Protein AF-A0A7W2SDE7-F1 (afdb_monomer)

Sequence (94 aa):
MTLLSDLSGISSLAQRSQQSKNLSVTHDFIKQNPIDCLINVIDATQLKRQLYLTTPLLELGLPMIVVLNKSDRKEAANIDLQKLSAQLGCPVVT

Nearest PDB structures (foldseek):
  2wjh-assembly2_B  TM=8.449E-01  e=5.997E-05  Methanocaldococcus jannaschii
  8y1j-assembly1_A-2  TM=4.039E-01  e=9.221E-01  Pseudomonas aeruginosa PAO1
  8y1j-assembly1_B-2  TM=4.037E-01  e=1.478E+00  Pseudomonas aeruginosa PAO1
  3e2p-assembly1_A  TM=4.903E-01  e=3.799E+00  Methanocaldococcus jannaschii
  5zy6-assembly2_B  TM=4.046E-01  e=5.321E+00  Schizosaccharomyces pombe 972h-

Solvent-accessible surface area (backbone atoms only — not comparable to full-atom values): 5930 Å² total; per-residue (Å²): 135,89,83,87,77,86,78,90,53,78,74,51,72,76,62,81,83,82,63,93,68,59,61,54,52,55,56,49,48,58,72,74,39,94,71,83,63,46,79,47,80,37,51,29,60,47,43,76,67,47,51,64,66,42,52,70,57,57,72,68,71,55,53,51,38,38,35,37,40,61,63,88,42,91,68,22,60,94,74,58,51,67,61,50,18,66,73,68,74,34,57,52,48,113

pLDDT: mean 73.25, std 19.5, range [32.16, 94.0]

Radius of gyration: 14.12 Å; Cα contacts (8 Å, |Δi|>4): 87; chains: 1; bounding box: 37×31×34 Å

Foldseek 3Di:
DDDDDDLPPLVCVVVPDDPPPSVCVVVVVPVVDPDQEAEAEAEQLCRVVSVVSCVVVVVVVHAYEYEYPPCVDPSGDPDDQVVVCV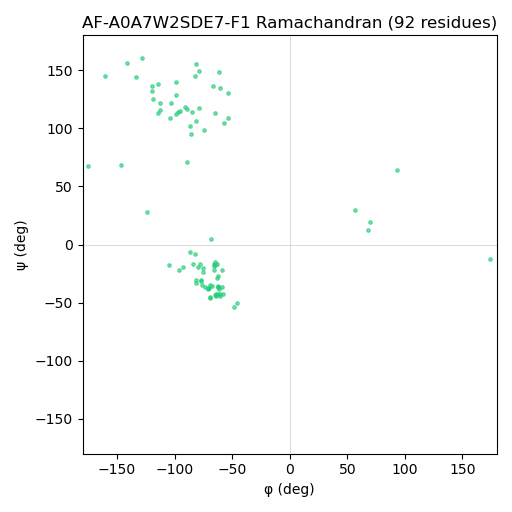VSVHHYYD

Mean predicted aligned error: 10.06 Å

Structure (mmCIF, N/CA/C/O backbone):
data_AF-A0A7W2SDE7-F1
#
_entry.id   AF-A0A7W2SDE7-F1
#
loop_
_atom_site.group_PDB
_atom_site.id
_atom_site.type_symbol
_atom_site.label_atom_id
_atom_site.label_alt_id
_atom_site.label_comp_id
_atom_site.label_asym_id
_atom_site.label_entity_id
_atom_site.label_seq_id
_atom_site.pdbx_PDB_ins_code
_atom_site.Cartn_x
_atom_site.Cartn_y
_atom_site.Cartn_z
_atom_site.occupancy
_atom_site.B_iso_or_equiv
_atom_site.auth_seq_id
_atom_site.auth_comp_id
_atom_site.auth_asym_id
_atom_site.auth_atom_id
_atom_site.pdbx_PDB_model_num
ATOM 1 N N . MET A 1 1 ? -23.181 10.201 2.708 1.00 38.53 1 MET A N 1
ATOM 2 C CA . MET A 1 1 ? -22.381 11.376 2.307 1.00 38.53 1 MET A CA 1
ATOM 3 C C . MET A 1 1 ? -20.929 10.968 2.465 1.00 38.53 1 MET A C 1
ATOM 5 O O . MET A 1 1 ? -20.511 10.768 3.592 1.00 38.53 1 MET A O 1
ATOM 9 N N . THR A 1 2 ? -20.217 10.711 1.369 1.00 43.91 2 THR A N 1
ATOM 10 C CA . THR A 1 2 ? -18.814 10.268 1.417 1.00 43.91 2 THR A CA 1
ATOM 11 C C . THR A 1 2 ? -17.926 11.507 1.419 1.00 43.91 2 THR A C 1
ATOM 13 O O . THR A 1 2 ? -17.979 12.288 0.470 1.00 43.91 2 THR A O 1
A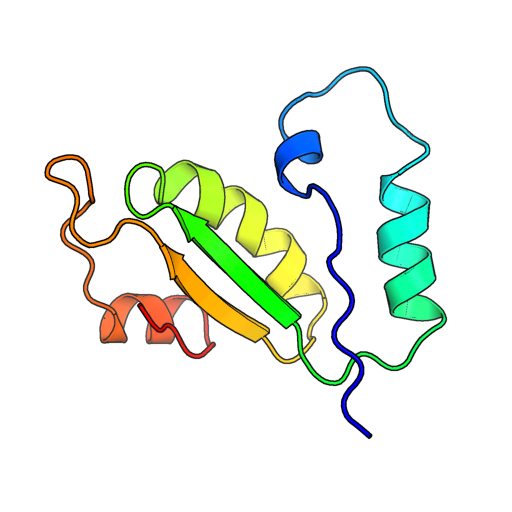TOM 16 N N . LEU A 1 3 ? -17.169 11.723 2.494 1.00 51.22 3 LEU A N 1
ATOM 17 C CA . LEU A 1 3 ? -16.238 12.844 2.624 1.00 51.22 3 LEU A CA 1
ATOM 18 C C . LEU A 1 3 ? -14.842 12.363 2.209 1.00 51.22 3 LEU A C 1
ATOM 20 O O . LEU A 1 3 ? -14.277 11.489 2.856 1.00 51.22 3 LEU A O 1
ATOM 24 N N . LEU A 1 4 ? -14.299 12.914 1.122 1.00 53.91 4 LEU A N 1
ATOM 25 C CA . LEU A 1 4 ? -12.926 12.651 0.695 1.00 53.91 4 LEU A CA 1
ATOM 26 C C . LEU A 1 4 ? -12.044 13.811 1.165 1.00 53.91 4 LEU A C 1
ATOM 28 O O . LEU A 1 4 ? -12.200 14.938 0.696 1.00 53.91 4 LEU A O 1
ATOM 32 N N . SER A 1 5 ? -11.140 13.542 2.102 1.00 57.41 5 SER A N 1
ATOM 33 C CA . SER A 1 5 ? -10.165 14.519 2.595 1.00 57.41 5 SER A CA 1
ATOM 34 C C . SER A 1 5 ? -8.762 14.092 2.179 1.00 57.41 5 SER A C 1
ATOM 36 O O . SER A 1 5 ? -8.328 12.993 2.514 1.00 57.41 5 SER A O 1
ATOM 38 N N . ASP A 1 6 ? -8.063 14.955 1.438 1.00 60.94 6 ASP A N 1
ATOM 39 C CA . ASP A 1 6 ? -6.668 14.726 1.065 1.00 60.94 6 ASP A CA 1
ATOM 40 C C . ASP A 1 6 ? -5.759 15.060 2.254 1.00 60.94 6 ASP A C 1
ATOM 42 O O . ASP A 1 6 ? -5.711 16.198 2.733 1.00 60.94 6 ASP A O 1
ATOM 46 N N . LEU A 1 7 ? -5.050 14.050 2.749 1.00 61.38 7 LEU A N 1
ATOM 47 C CA . LEU A 1 7 ? -4.014 14.226 3.754 1.00 61.38 7 LEU A CA 1
ATOM 48 C C . LEU A 1 7 ? -2.720 14.575 3.022 1.00 61.38 7 LEU A C 1
ATOM 50 O O . LEU A 1 7 ? -1.969 13.699 2.587 1.00 61.38 7 LEU A O 1
ATOM 54 N N . SER A 1 8 ? -2.436 15.872 2.909 1.00 46.03 8 SER A N 1
ATOM 55 C CA . SER A 1 8 ? -1.194 16.349 2.312 1.00 46.03 8 SER A C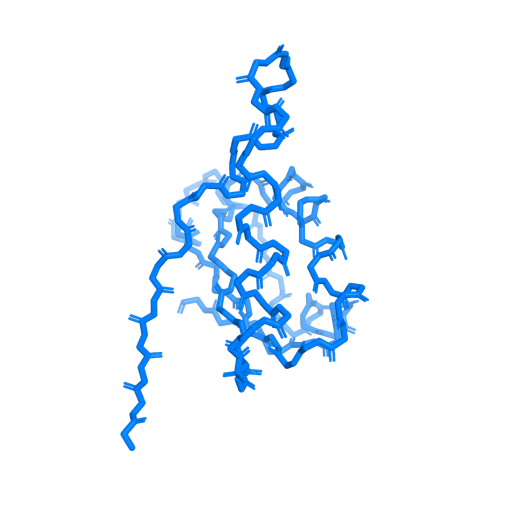A 1
ATOM 56 C C . SER A 1 8 ? 0.028 15.770 3.048 1.00 46.03 8 SER A C 1
ATOM 58 O O . SER A 1 8 ? 0.408 16.239 4.120 1.00 46.03 8 SER A O 1
ATOM 60 N N . GLY A 1 9 ? 0.695 14.787 2.437 1.00 48.22 9 GLY A N 1
ATOM 61 C CA . GLY A 1 9 ? 2.136 14.589 2.597 1.00 48.22 9 GLY A CA 1
ATOM 62 C C . GLY A 1 9 ? 2.621 13.626 3.684 1.00 48.22 9 GLY A C 1
ATOM 63 O O . GLY A 1 9 ? 3.465 13.993 4.501 1.00 48.22 9 GLY A O 1
ATOM 64 N N . ILE A 1 10 ? 2.299 12.338 3.556 1.00 48.44 10 ILE A N 1
ATOM 65 C CA . ILE A 1 10 ? 3.118 11.249 4.143 1.00 48.44 10 ILE A CA 1
ATOM 66 C C . ILE A 1 10 ? 4.528 11.216 3.503 1.00 48.44 10 ILE A C 1
ATOM 68 O O . ILE A 1 10 ? 5.483 10.697 4.071 1.00 48.44 10 ILE A O 1
ATOM 72 N N . SER A 1 11 ? 4.709 11.869 2.347 1.00 41.62 11 SER A N 1
ATOM 73 C CA . SER A 1 11 ? 6.024 12.105 1.728 1.00 41.62 11 SER A CA 1
ATOM 74 C C . SER A 1 11 ? 6.938 13.029 2.551 1.00 41.62 11 SER A C 1
ATOM 76 O O . SER A 1 11 ? 8.154 13.005 2.352 1.00 41.62 11 SER A O 1
ATOM 78 N N . SER A 1 12 ? 6.386 13.811 3.490 1.00 36.22 12 SER A N 1
ATOM 79 C CA . SER A 1 12 ? 7.170 14.676 4.386 1.00 36.22 12 SER A CA 1
ATOM 80 C C . SER A 1 12 ? 7.875 13.897 5.505 1.00 36.22 12 SER A C 1
ATOM 82 O O . SER A 1 12 ? 8.924 14.325 5.978 1.00 36.22 12 SER A O 1
ATOM 84 N N . LEU A 1 13 ? 7.384 12.703 5.866 1.00 37.56 13 LEU A N 1
ATOM 85 C CA . LEU A 1 13 ? 7.987 11.852 6.901 1.00 37.56 13 LEU A CA 1
ATOM 86 C C . LEU A 1 13 ? 9.409 11.388 6.557 1.00 37.56 13 LEU A C 1
ATOM 88 O O . LEU A 1 13 ? 10.219 11.137 7.450 1.00 37.56 13 LEU A O 1
ATOM 92 N N . ALA A 1 14 ? 9.731 11.289 5.265 1.00 38.0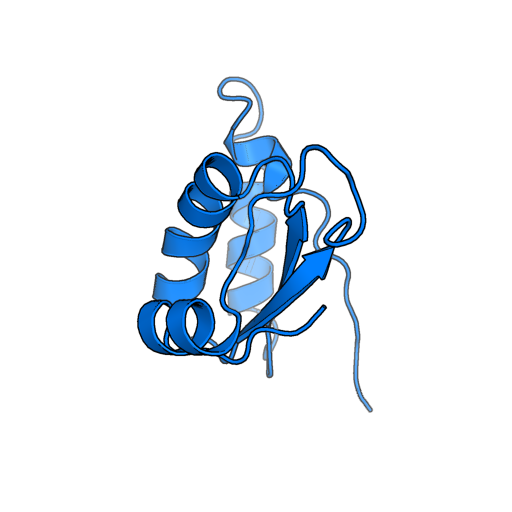9 14 ALA A N 1
ATOM 93 C CA . ALA A 1 14 ? 11.070 10.933 4.810 1.00 38.09 14 ALA A CA 1
ATOM 94 C C . ALA A 1 14 ? 12.057 12.117 4.848 1.00 38.09 14 ALA A C 1
ATOM 96 O O . ALA A 1 14 ? 13.266 11.890 4.884 1.00 38.09 14 ALA A O 1
ATOM 97 N N . GLN A 1 15 ? 11.577 13.367 4.880 1.00 32.16 15 GLN A N 1
ATOM 98 C CA . GLN A 1 15 ? 12.412 14.548 5.118 1.00 32.16 15 GLN A CA 1
ATOM 99 C C . GLN A 1 15 ? 12.500 14.822 6.623 1.00 32.16 15 GLN A C 1
ATOM 101 O O . GLN A 1 15 ? 11.942 15.774 7.164 1.00 32.16 15 GLN A O 1
ATOM 106 N N . ARG A 1 16 ? 13.228 13.953 7.329 1.00 40.91 16 ARG A N 1
ATOM 107 C CA . ARG A 1 16 ? 13.642 14.196 8.715 1.00 40.91 16 ARG A CA 1
ATOM 108 C C . ARG A 1 16 ? 14.373 15.541 8.810 1.00 40.91 16 ARG A C 1
ATOM 110 O O . ARG A 1 16 ? 15.506 15.641 8.351 1.00 40.91 16 ARG A O 1
ATOM 117 N N . SER A 1 17 ? 13.751 16.546 9.431 1.00 39.94 17 SER A N 1
ATOM 118 C CA . SER A 1 17 ? 14.407 17.426 10.427 1.00 39.94 17 SER A 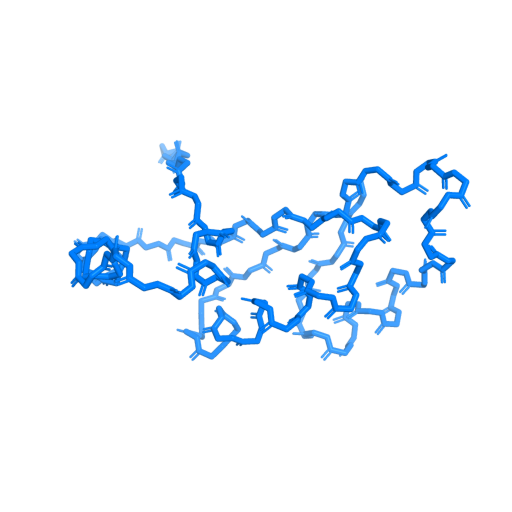CA 1
ATOM 119 C C . SER A 1 17 ? 13.560 18.606 10.923 1.00 39.94 17 SER A C 1
ATOM 121 O O . SER A 1 17 ? 13.944 19.202 11.922 1.00 39.94 17 SER A O 1
ATOM 123 N N . GLN A 1 18 ? 12.421 18.955 10.314 1.00 36.75 18 GLN A N 1
ATOM 124 C CA . GLN A 1 18 ? 11.674 20.162 10.710 1.00 36.75 18 GLN A CA 1
ATOM 125 C C . GLN A 1 18 ? 10.152 19.990 10.568 1.00 36.75 18 GLN A C 1
ATOM 127 O O . GLN A 1 18 ? 9.578 20.614 9.691 1.00 36.75 18 GLN A O 1
ATOM 132 N N . GLN A 1 19 ? 9.476 19.147 11.371 1.00 40.78 19 GLN A N 1
ATOM 133 C CA . GLN A 1 19 ? 8.006 19.222 11.560 1.00 40.78 19 GLN A CA 1
ATOM 134 C C . GLN A 1 19 ? 7.470 18.224 12.609 1.00 40.78 19 GLN A C 1
ATOM 136 O O . GLN A 1 19 ? 6.677 17.334 12.318 1.00 40.78 19 GLN A O 1
ATOM 141 N N . SER A 1 20 ? 7.803 18.421 13.886 1.00 40.19 20 SER A N 1
ATOM 142 C CA . SER A 1 20 ? 7.114 17.726 14.995 1.00 40.19 20 SER A CA 1
ATOM 143 C C . SER A 1 20 ? 5.648 18.163 15.191 1.00 40.19 20 SER A C 1
ATOM 145 O O . SER A 1 20 ? 5.008 17.723 16.137 1.00 40.19 20 SER A O 1
ATOM 147 N N . LYS A 1 21 ? 5.103 19.031 14.321 1.00 40.62 21 LYS A N 1
ATOM 148 C CA . LYS A 1 21 ? 3.734 19.570 14.412 1.00 40.62 21 LYS A CA 1
ATOM 149 C C . LYS A 1 21 ? 2.724 18.979 13.420 1.00 40.62 21 LYS A C 1
ATOM 151 O O . LYS A 1 21 ? 1.539 19.120 13.666 1.00 40.62 21 LYS A O 1
ATOM 156 N N . ASN A 1 22 ? 3.145 18.323 12.334 1.00 46.81 22 ASN A N 1
ATOM 157 C CA . ASN A 1 22 ? 2.201 17.817 11.316 1.00 46.81 22 ASN A CA 1
ATOM 158 C C . ASN A 1 22 ? 1.822 16.342 11.495 1.00 46.81 22 ASN A C 1
ATOM 160 O O . ASN A 1 22 ? 0.753 15.917 11.056 1.00 46.81 22 ASN A O 1
ATOM 164 N N . LEU A 1 23 ? 2.651 15.564 12.197 1.00 45.38 23 LEU A N 1
ATOM 165 C CA . LEU A 1 23 ? 2.292 14.191 12.551 1.00 45.38 23 LEU A CA 1
ATOM 166 C C . LEU A 1 23 ? 1.164 14.132 13.581 1.00 45.38 23 LEU A C 1
ATOM 168 O O . LEU A 1 23 ? 0.309 13.254 13.486 1.00 45.38 23 LEU A O 1
ATOM 172 N N . SER A 1 24 ? 1.129 15.095 14.511 1.00 49.00 24 SER A N 1
ATOM 173 C CA . SER A 1 24 ? 0.020 15.219 15.456 1.00 49.00 24 SER A CA 1
ATOM 174 C C . SER A 1 24 ? -1.282 15.502 14.719 1.00 49.00 24 SER A C 1
ATOM 176 O O . SER A 1 24 ? -2.251 14.816 14.971 1.00 49.00 24 SER A O 1
ATOM 178 N N . VAL A 1 25 ? -1.296 16.385 13.713 1.00 52.50 25 VAL A N 1
ATOM 179 C CA . VAL A 1 25 ? -2.529 16.702 12.967 1.00 52.50 25 VAL A CA 1
ATOM 180 C C . VAL A 1 25 ? -3.106 15.473 12.267 1.00 52.50 25 VAL A C 1
ATOM 182 O O . VAL A 1 25 ? -4.307 15.259 12.332 1.00 52.50 25 VAL A O 1
ATOM 185 N N . THR A 1 26 ? -2.276 14.633 11.645 1.00 54.78 26 THR A N 1
ATOM 186 C CA . THR A 1 26 ? -2.768 13.433 10.941 1.00 54.78 26 THR A CA 1
ATOM 187 C C . THR A 1 26 ? -3.306 12.399 11.930 1.00 54.78 26 THR A C 1
ATOM 189 O O . THR A 1 26 ? -4.402 11.879 11.753 1.00 54.78 26 THR A O 1
ATOM 192 N N . HIS A 1 27 ? -2.569 12.132 13.008 1.00 54.94 27 HIS A N 1
ATOM 193 C CA . HIS A 1 27 ? -2.973 11.157 14.018 1.00 54.94 27 HIS A CA 1
ATOM 194 C C . HIS A 1 27 ? -4.170 11.637 14.859 1.00 54.94 27 HIS A C 1
ATOM 196 O O . HIS A 1 27 ? -5.068 10.852 15.160 1.00 54.94 27 HIS A O 1
ATOM 202 N N . ASP A 1 28 ? -4.225 12.926 15.190 1.00 55.25 28 ASP A N 1
ATOM 203 C CA . ASP A 1 28 ? -5.343 13.551 15.896 1.00 55.25 28 ASP A CA 1
ATOM 204 C C . ASP A 1 28 ? -6.578 13.636 14.992 1.00 55.25 28 ASP A C 1
ATOM 206 O O . ASP A 1 28 ? -7.677 13.367 15.462 1.00 55.25 28 ASP A O 1
ATOM 210 N N . PHE A 1 29 ? -6.420 13.903 13.689 1.00 60.25 29 PHE A N 1
ATOM 211 C CA . PHE A 1 29 ? -7.525 13.879 12.723 1.00 60.25 29 PHE A CA 1
ATOM 212 C C . PHE A 1 29 ? -8.121 12.477 12.567 1.00 60.25 29 PHE A C 1
ATOM 214 O O . PHE A 1 29 ? -9.343 12.344 12.598 1.00 60.25 29 PHE A O 1
ATOM 221 N N . ILE A 1 30 ? -7.274 11.442 12.469 1.00 59.81 30 ILE A N 1
ATOM 222 C CA . ILE A 1 30 ? -7.694 10.030 12.443 1.00 59.81 30 ILE A CA 1
ATOM 223 C C . ILE A 1 30 ? -8.405 9.639 13.751 1.00 59.81 30 ILE A C 1
ATOM 225 O O . ILE A 1 30 ? -9.359 8.869 13.726 1.00 59.81 30 ILE A O 1
ATOM 229 N N . LYS A 1 31 ? -7.964 10.162 14.903 1.00 60.94 31 LYS A N 1
ATOM 230 C CA . LYS A 1 31 ? -8.601 9.886 16.203 1.00 60.94 31 LYS A CA 1
ATOM 231 C C . LYS A 1 31 ? -9.902 10.655 16.434 1.00 60.94 31 LYS A C 1
ATOM 233 O O . LYS A 1 31 ? -10.753 10.174 17.177 1.00 60.94 31 LYS A O 1
ATOM 238 N N . GLN A 1 32 ? -10.032 11.854 15.871 1.00 58.84 32 GLN A N 1
ATOM 239 C CA . GLN A 1 32 ? -11.168 12.752 16.105 1.00 58.84 32 GLN A CA 1
ATOM 240 C C . GLN A 1 32 ? -12.287 12.589 15.070 1.00 58.84 32 GLN A C 1
ATOM 242 O O . GLN A 1 32 ? -13.419 12.972 15.356 1.00 58.84 32 GLN A O 1
ATOM 247 N N . ASN A 1 33 ? -12.000 12.008 13.902 1.00 62.62 33 ASN A N 1
ATOM 248 C CA . ASN A 1 33 ? -12.986 11.765 12.852 1.00 62.62 33 ASN A CA 1
ATOM 249 C C . ASN A 1 33 ? -13.093 10.265 12.553 1.00 62.62 33 ASN A C 1
ATOM 251 O O . ASN A 1 33 ? -12.062 9.604 12.431 1.00 62.62 33 ASN A O 1
ATOM 255 N N . PRO A 1 34 ? -14.308 9.714 12.389 1.00 68.44 34 PRO A N 1
ATOM 256 C CA . PRO A 1 34 ? -14.462 8.342 11.927 1.00 68.44 34 PRO A CA 1
ATOM 257 C C . PRO A 1 34 ? -13.930 8.236 10.492 1.00 68.44 34 PRO A C 1
ATOM 259 O O . PRO A 1 34 ? -14.480 8.839 9.573 1.00 68.44 34 PRO A O 1
ATOM 262 N N . ILE A 1 35 ? -12.832 7.501 10.310 1.00 77.12 35 ILE A N 1
ATOM 263 C CA . ILE A 1 35 ? -12.297 7.168 8.988 1.00 77.12 35 ILE A CA 1
ATOM 264 C C . ILE A 1 35 ? -12.782 5.776 8.615 1.00 77.12 35 ILE A C 1
ATOM 266 O O . ILE A 1 35 ? -12.373 4.787 9.220 1.00 77.12 35 ILE A O 1
ATOM 270 N N . ASP A 1 36 ? -13.619 5.708 7.585 1.00 79.44 36 ASP A N 1
ATOM 271 C CA . ASP A 1 36 ? -14.137 4.439 7.072 1.00 79.44 36 ASP A CA 1
ATOM 272 C C . ASP A 1 36 ? -13.099 3.690 6.220 1.00 79.44 36 ASP A C 1
ATOM 274 O O . ASP A 1 36 ? -13.097 2.461 6.176 1.00 79.44 36 ASP A O 1
ATOM 278 N N . CYS A 1 37 ? -12.223 4.419 5.517 1.00 83.88 37 CYS A N 1
ATOM 279 C CA . CYS A 1 37 ? -11.214 3.844 4.630 1.00 83.88 37 CYS A CA 1
ATOM 280 C C . CYS A 1 37 ? -10.068 4.826 4.342 1.00 83.88 37 CYS A C 1
ATOM 282 O O . CYS A 1 37 ? -10.288 6.024 4.160 1.00 83.88 37 CYS A O 1
ATOM 284 N N . LEU A 1 38 ? -8.851 4.302 4.213 1.00 87.31 38 LEU A N 1
ATOM 285 C CA . LEU A 1 38 ? -7.670 5.001 3.713 1.00 87.31 38 LEU A CA 1
ATOM 286 C C . LEU A 1 38 ? -7.434 4.671 2.236 1.00 87.31 38 LEU A C 1
ATOM 288 O O . LEU A 1 38 ? -7.546 3.518 1.824 1.00 87.31 38 LEU A O 1
ATOM 292 N N . ILE A 1 39 ? -7.041 5.670 1.447 1.00 89.75 39 ILE A N 1
ATOM 293 C CA . ILE A 1 39 ? -6.567 5.478 0.072 1.00 89.75 39 ILE A CA 1
ATOM 294 C C . ILE A 1 39 ? -5.096 5.881 0.031 1.00 89.75 39 ILE A C 1
ATOM 296 O O . ILE A 1 39 ? -4.760 7.049 0.217 1.00 89.75 39 ILE A O 1
ATOM 300 N N . ASN A 1 40 ? -4.213 4.911 -0.190 1.00 88.94 40 ASN A N 1
ATOM 301 C CA . ASN A 1 40 ? -2.772 5.123 -0.228 1.00 88.94 40 ASN A CA 1
ATOM 302 C C . ASN A 1 40 ? -2.264 5.100 -1.672 1.00 88.94 40 ASN A C 1
ATOM 304 O O . ASN A 1 40 ? -2.218 4.045 -2.303 1.00 88.94 40 ASN A O 1
ATOM 308 N N . VAL A 1 41 ? -1.869 6.261 -2.193 1.00 90.19 41 VAL A N 1
ATOM 309 C CA . VAL A 1 41 ? -1.357 6.395 -3.562 1.00 90.19 41 VAL A CA 1
ATOM 310 C C . VAL A 1 41 ? 0.163 6.220 -3.577 1.00 90.19 41 VAL A C 1
ATOM 312 O O . VAL A 1 41 ? 0.907 7.012 -2.998 1.00 90.19 41 VAL A O 1
ATOM 315 N N . ILE A 1 42 ? 0.628 5.196 -4.285 1.00 89.75 42 ILE A N 1
ATOM 316 C CA . ILE A 1 42 ? 2.029 4.795 -4.406 1.00 89.75 42 ILE A CA 1
ATOM 317 C C . ILE A 1 42 ? 2.490 4.997 -5.854 1.00 89.75 42 ILE A C 1
ATOM 319 O O . ILE A 1 42 ? 1.786 4.663 -6.790 1.00 89.75 42 ILE A O 1
ATOM 323 N N . ASP A 1 43 ? 3.692 5.521 -6.051 1.00 88.69 43 ASP A N 1
ATOM 324 C CA . ASP A 1 43 ? 4.379 5.628 -7.340 1.00 88.69 43 ASP A CA 1
ATOM 325 C C . ASP A 1 43 ? 5.114 4.307 -7.646 1.00 88.69 43 ASP A C 1
ATOM 327 O O . ASP A 1 43 ? 6.080 3.925 -6.977 1.00 88.69 43 ASP A O 1
ATOM 331 N N . ALA A 1 44 ? 4.675 3.601 -8.687 1.00 88.12 44 ALA A N 1
ATOM 332 C CA . ALA A 1 44 ? 5.230 2.310 -9.091 1.00 88.12 44 ALA A CA 1
ATOM 333 C C . ALA A 1 44 ? 6.737 2.363 -9.427 1.00 88.12 44 ALA A C 1
ATOM 335 O O . ALA A 1 44 ? 7.421 1.341 -9.335 1.00 88.12 44 ALA A O 1
ATOM 336 N N . THR A 1 45 ? 7.283 3.543 -9.754 1.00 86.12 45 THR A N 1
ATOM 337 C CA . THR A 1 45 ? 8.724 3.738 -10.020 1.00 86.12 45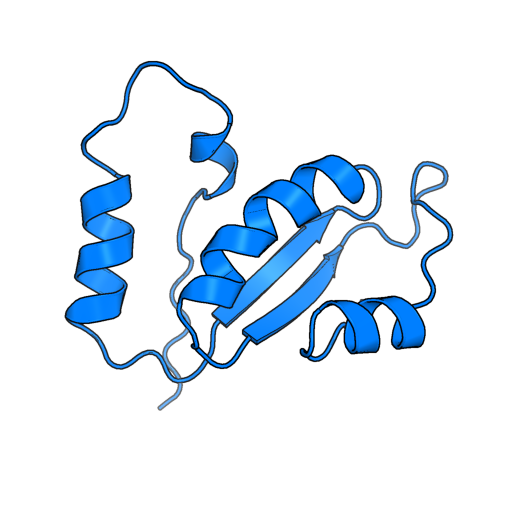 THR A CA 1
ATOM 338 C C . THR A 1 45 ? 9.579 3.743 -8.746 1.00 86.12 45 THR A C 1
ATOM 340 O O . THR A 1 45 ? 10.782 3.496 -8.794 1.00 86.12 45 THR A O 1
ATOM 343 N N . GLN A 1 46 ? 8.973 3.993 -7.579 1.00 86.81 46 GLN A N 1
ATOM 344 C CA . GLN A 1 46 ? 9.651 4.091 -6.278 1.00 86.81 46 GLN A CA 1
ATOM 345 C C . GLN A 1 46 ? 9.065 3.124 -5.240 1.00 86.81 46 GLN A C 1
ATOM 347 O O . GLN A 1 46 ? 9.165 3.359 -4.029 1.00 86.81 46 GLN A O 1
ATOM 352 N N . LEU A 1 47 ? 8.507 2.002 -5.708 1.00 86.19 47 LEU A N 1
ATOM 353 C CA . LEU A 1 47 ? 7.720 1.059 -4.914 1.00 86.19 47 LEU A CA 1
ATOM 354 C C . LEU A 1 47 ? 8.363 0.711 -3.564 1.00 86.19 47 LEU A C 1
ATOM 356 O O . LEU A 1 47 ? 7.732 0.856 -2.525 1.00 86.19 47 LEU A O 1
ATOM 360 N N . LYS A 1 48 ? 9.645 0.325 -3.540 1.00 86.50 48 LYS A N 1
ATOM 361 C CA . LYS A 1 48 ? 10.338 -0.070 -2.299 1.00 86.50 48 LYS A CA 1
ATOM 362 C C . LYS A 1 48 ? 10.325 1.036 -1.236 1.00 86.50 48 LYS A C 1
ATOM 364 O O . LYS A 1 48 ? 10.099 0.762 -0.059 1.00 86.50 48 LYS A O 1
ATOM 369 N N . ARG A 1 49 ? 10.567 2.285 -1.645 1.00 85.38 49 ARG A N 1
ATOM 370 C CA . ARG A 1 49 ? 10.602 3.441 -0.738 1.00 85.38 49 ARG A CA 1
ATOM 371 C C . ARG A 1 49 ? 9.206 3.785 -0.223 1.00 85.38 49 ARG A C 1
ATOM 373 O O . ARG A 1 49 ? 9.071 4.158 0.936 1.00 85.38 49 ARG A O 1
ATOM 380 N N . GLN A 1 50 ? 8.179 3.662 -1.055 1.00 87.94 50 GLN A N 1
ATOM 381 C CA . GLN A 1 50 ? 6.809 3.987 -0.654 1.00 87.94 50 GLN A CA 1
ATOM 382 C C . GLN A 1 50 ? 6.116 2.868 0.119 1.00 87.94 50 GLN A C 1
ATOM 384 O O . GLN A 1 50 ? 5.346 3.164 1.028 1.00 87.94 50 GLN A O 1
ATOM 389 N N . LEU A 1 51 ? 6.448 1.602 -0.138 1.00 87.88 51 LEU A N 1
ATOM 390 C CA . LEU A 1 51 ? 6.005 0.493 0.707 1.00 87.88 51 LEU A CA 1
ATOM 391 C C . LEU A 1 51 ? 6.551 0.628 2.135 1.00 87.88 51 LEU A C 1
ATOM 393 O O . LEU A 1 51 ? 5.808 0.396 3.080 1.00 87.88 51 LEU A O 1
ATOM 397 N N . TYR A 1 52 ? 7.784 1.123 2.312 1.00 86.25 52 TYR A N 1
ATOM 398 C CA . TYR A 1 52 ? 8.311 1.452 3.645 1.00 86.25 52 TYR A CA 1
ATOM 399 C C . TYR A 1 52 ? 7.458 2.501 4.383 1.00 86.25 52 TYR A C 1
ATOM 401 O O . TYR A 1 52 ? 7.274 2.413 5.592 1.00 86.25 52 TYR A O 1
ATOM 409 N N . LEU A 1 53 ? 6.904 3.482 3.661 1.00 82.75 53 LEU A N 1
ATOM 410 C CA . LEU A 1 53 ? 5.981 4.475 4.230 1.00 82.75 53 LEU A CA 1
ATOM 411 C C . LEU A 1 53 ? 4.559 3.925 4.429 1.00 82.75 53 LEU A C 1
ATOM 413 O O . LEU A 1 53 ? 3.782 4.515 5.171 1.00 82.75 53 LEU A O 1
ATOM 417 N N . THR A 1 54 ? 4.225 2.806 3.784 1.00 86.56 54 THR A N 1
ATOM 418 C CA . THR A 1 54 ? 2.908 2.160 3.861 1.00 86.56 54 THR A CA 1
ATOM 419 C C . THR A 1 54 ? 2.773 1.293 5.111 1.00 86.56 54 THR A C 1
ATOM 421 O O . THR A 1 54 ? 1.695 1.242 5.692 1.00 86.56 54 THR A O 1
ATOM 424 N N . THR A 1 55 ? 3.859 0.666 5.575 1.00 85.12 55 THR A N 1
ATOM 425 C CA . THR A 1 55 ? 3.871 -0.170 6.790 1.00 85.12 55 THR A CA 1
ATOM 426 C C . THR A 1 55 ? 3.205 0.486 8.011 1.00 85.12 55 THR A C 1
ATOM 428 O O . THR A 1 55 ? 2.261 -0.105 8.531 1.00 85.12 55 THR A O 1
ATOM 431 N N . PRO A 1 56 ? 3.582 1.708 8.448 1.00 80.44 56 PRO A N 1
ATOM 432 C CA . PRO A 1 56 ? 2.945 2.332 9.612 1.00 80.44 56 PRO A CA 1
ATOM 433 C C . PRO A 1 56 ? 1.463 2.668 9.390 1.00 80.44 56 PRO A C 1
ATOM 435 O O . PRO A 1 56 ? 0.718 2.800 10.353 1.00 80.44 56 PRO A O 1
ATOM 438 N N . LEU A 1 57 ? 1.012 2.807 8.137 1.00 83.81 57 LEU A N 1
ATOM 439 C CA . LEU A 1 57 ? -0.400 3.037 7.828 1.00 83.81 57 LEU A CA 1
ATOM 440 C C . LEU A 1 57 ? -1.219 1.748 7.964 1.00 83.81 57 LEU A C 1
ATOM 442 O O . LEU A 1 57 ? -2.373 1.806 8.377 1.00 83.81 57 LEU A O 1
ATOM 446 N N . LEU A 1 58 ? -0.631 0.593 7.633 1.00 84.62 58 LEU A N 1
ATOM 447 C CA . LEU A 1 58 ? -1.264 -0.716 7.829 1.00 84.62 58 LEU A CA 1
ATOM 448 C C . LEU A 1 58 ? -1.419 -1.036 9.323 1.00 84.62 58 LEU A C 1
ATOM 450 O O . LEU A 1 58 ? -2.433 -1.596 9.733 1.00 84.62 58 LEU A O 1
ATOM 454 N N . GLU A 1 59 ? -0.454 -0.621 10.148 1.00 84.38 59 GLU A N 1
ATOM 455 C CA . GLU A 1 59 ? -0.490 -0.787 11.610 1.00 84.38 59 GLU A CA 1
ATOM 456 C C . GLU A 1 59 ? -1.618 0.006 12.292 1.00 84.38 59 GLU A C 1
ATOM 458 O O . GLU A 1 59 ? -2.001 -0.324 13.414 1.00 84.38 59 GLU A O 1
ATOM 463 N N . LEU A 1 60 ? -2.201 1.008 11.619 1.00 82.06 60 LEU A N 1
ATOM 464 C CA . LEU A 1 60 ? -3.378 1.726 12.123 1.00 82.06 60 LEU A CA 1
ATOM 465 C C . LEU A 1 60 ? -4.625 0.830 12.200 1.00 82.06 60 LEU A C 1
ATOM 467 O O . LEU A 1 60 ? -5.595 1.208 12.853 1.00 82.06 60 LEU A O 1
ATOM 471 N N . GLY A 1 61 ? -4.624 -0.327 11.525 1.00 82.50 61 GLY A N 1
ATOM 472 C CA . GLY A 1 61 ? -5.750 -1.266 11.517 1.00 82.50 61 GLY A CA 1
ATOM 473 C C . GLY A 1 61 ? -6.996 -0.746 10.793 1.00 82.50 61 GLY A C 1
ATOM 474 O O . GLY A 1 61 ? -8.069 -1.330 10.921 1.00 82.50 61 GLY A O 1
ATOM 475 N N . LEU A 1 62 ? -6.868 0.352 10.045 1.00 85.44 62 LEU A N 1
ATOM 476 C CA . LEU A 1 62 ? -7.951 0.928 9.255 1.00 85.44 62 LEU A CA 1
ATOM 477 C C . LEU A 1 62 ? -8.079 0.200 7.910 1.00 85.44 62 LEU A C 1
ATOM 479 O O . LEU A 1 62 ? -7.056 -0.166 7.322 1.00 85.44 62 LEU A O 1
ATOM 483 N N . PRO A 1 63 ? -9.304 0.038 7.371 1.00 89.06 63 PRO A N 1
ATOM 484 C CA . PRO A 1 63 ? -9.488 -0.425 6.001 1.00 89.06 63 PRO A CA 1
ATOM 485 C C . PRO A 1 63 ? -8.683 0.453 5.039 1.00 89.06 63 PRO A C 1
ATOM 487 O O . PRO A 1 63 ? -8.747 1.678 5.115 1.00 89.06 63 PRO A O 1
ATOM 490 N N . MET A 1 64 ? -7.902 -0.158 4.149 1.00 90.88 64 MET A N 1
ATOM 491 C CA . MET A 1 64 ? -7.023 0.562 3.227 1.00 90.88 64 MET A CA 1
ATOM 492 C C . MET A 1 64 ? -7.152 0.015 1.812 1.00 90.88 64 MET A C 1
ATOM 494 O O . MET A 1 64 ? -7.275 -1.190 1.626 1.00 90.88 64 MET A O 1
ATOM 498 N N . ILE A 1 65 ? -7.061 0.897 0.821 1.00 93.12 65 ILE A N 1
ATOM 499 C CA . ILE A 1 65 ? -6.874 0.559 -0.591 1.00 93.12 65 ILE A CA 1
ATOM 500 C C . ILE A 1 65 ? -5.569 1.201 -1.057 1.00 93.12 65 ILE A C 1
ATOM 502 O O . ILE A 1 65 ? -5.332 2.385 -0.812 1.00 93.12 65 ILE A O 1
ATOM 506 N N . VAL A 1 66 ? -4.722 0.432 -1.735 1.00 92.81 66 VAL A N 1
ATOM 507 C CA . VAL A 1 66 ? -3.481 0.929 -2.336 1.00 92.81 66 VAL A CA 1
ATOM 508 C C . VAL A 1 66 ? -3.703 1.181 -3.822 1.00 92.81 66 VAL A C 1
ATOM 510 O O . VAL A 1 66 ? -4.159 0.301 -4.547 1.00 92.81 66 VAL A O 1
ATOM 513 N N . VAL A 1 67 ? -3.349 2.377 -4.281 1.00 93.19 67 VAL A N 1
ATOM 514 C CA . VAL A 1 67 ? -3.441 2.787 -5.684 1.00 93.19 67 VAL A CA 1
ATOM 515 C C . VAL A 1 67 ? -2.030 2.970 -6.231 1.00 93.19 67 VAL A C 1
ATOM 517 O O . VAL A 1 67 ? -1.291 3.836 -5.769 1.00 93.19 67 VAL A O 1
ATOM 520 N N . LEU A 1 68 ? -1.643 2.160 -7.208 1.00 90.50 68 LEU A N 1
ATOM 521 C CA . LEU A 1 68 ? -0.365 2.245 -7.901 1.00 90.50 68 LEU A CA 1
ATOM 522 C C . LEU A 1 68 ? -0.461 3.221 -9.074 1.00 90.50 68 LEU A C 1
ATOM 524 O O . LEU A 1 68 ? -0.93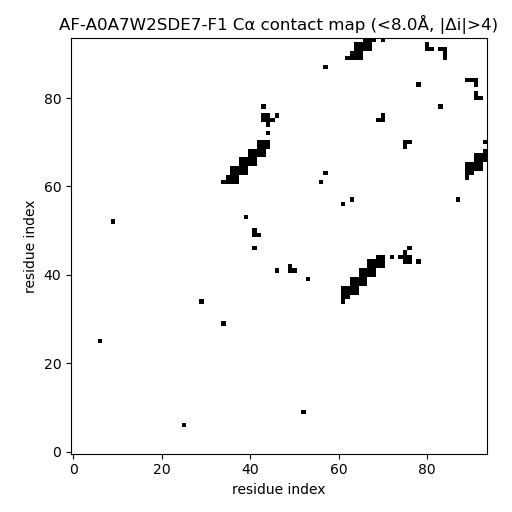2 2.891 -10.155 1.00 90.50 68 LEU A O 1
ATOM 528 N N . ASN A 1 69 ? 0.061 4.418 -8.868 1.00 86.88 69 ASN A N 1
ATOM 529 C CA . ASN A 1 69 ? 0.244 5.424 -9.896 1.00 86.88 69 ASN A CA 1
ATOM 530 C C . ASN A 1 69 ? 1.522 5.160 -10.717 1.00 86.88 69 ASN A C 1
ATOM 532 O O . ASN A 1 69 ? 2.488 4.576 -10.220 1.00 86.88 69 ASN A O 1
ATOM 536 N N . LYS A 1 70 ? 1.557 5.660 -11.959 1.00 84.25 70 LYS A N 1
ATOM 537 C CA . LYS A 1 70 ? 2.692 5.565 -12.899 1.00 84.25 70 LYS A CA 1
ATOM 538 C C . LYS A 1 70 ? 3.151 4.132 -13.201 1.00 84.25 70 LYS A C 1
ATOM 540 O O . LYS A 1 70 ? 4.329 3.904 -13.479 1.00 84.25 70 LYS A O 1
ATOM 545 N N . SER A 1 71 ? 2.234 3.171 -13.145 1.00 80.94 71 SER A N 1
ATOM 546 C CA . SER A 1 71 ? 2.477 1.764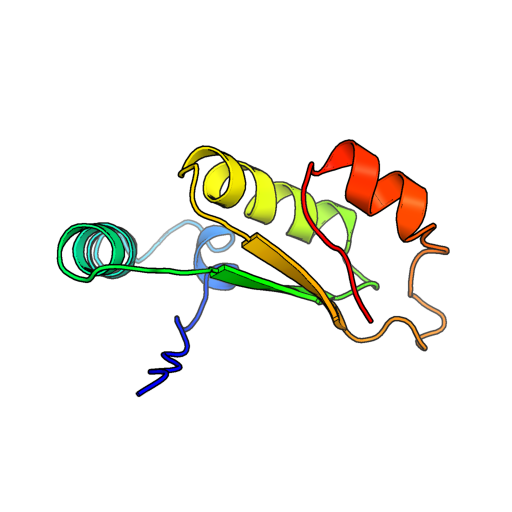 -13.492 1.00 80.94 71 SER A CA 1
ATOM 547 C C . SER A 1 71 ? 2.810 1.550 -14.978 1.00 80.94 71 SER A C 1
ATOM 549 O O . SER A 1 71 ? 3.350 0.510 -15.340 1.00 80.94 71 SER A O 1
ATOM 551 N N . ASP A 1 72 ? 2.549 2.546 -15.827 1.00 82.38 72 ASP A N 1
ATOM 552 C CA . ASP A 1 72 ? 2.805 2.581 -17.271 1.00 82.38 72 ASP A CA 1
ATOM 553 C C . ASP A 1 72 ? 4.225 3.054 -17.654 1.00 82.38 72 ASP A C 1
ATOM 555 O O . ASP A 1 72 ? 4.605 3.030 -18.828 1.00 82.38 72 ASP A O 1
ATOM 559 N N . ARG A 1 73 ? 5.029 3.512 -16.685 1.00 80.81 73 ARG A N 1
ATOM 560 C CA . ARG A 1 73 ? 6.375 4.057 -16.932 1.00 80.81 73 ARG A CA 1
ATOM 561 C C . AR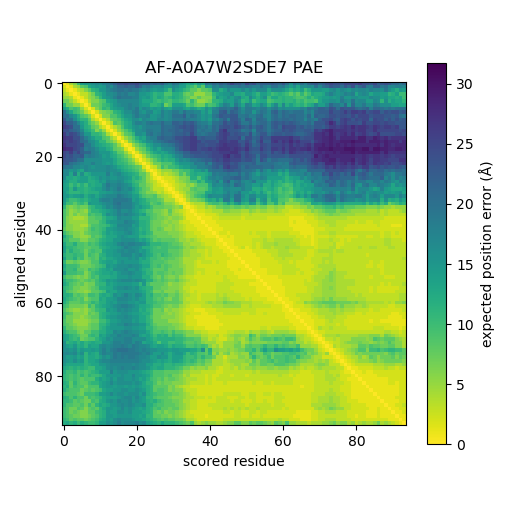G A 1 73 ? 7.414 2.957 -17.146 1.00 80.81 73 ARG A C 1
ATOM 563 O O . ARG A 1 73 ? 7.344 1.897 -16.539 1.00 80.81 73 ARG A O 1
ATOM 570 N N . LYS A 1 74 ? 8.445 3.230 -17.956 1.00 76.81 74 LYS A N 1
ATOM 571 C CA . LYS A 1 74 ? 9.547 2.272 -18.203 1.00 76.81 74 LYS A CA 1
ATOM 572 C C . LYS A 1 74 ? 10.344 1.958 -16.938 1.00 76.81 74 LYS A C 1
ATOM 574 O O . LYS A 1 74 ? 10.917 0.882 -16.821 1.00 76.81 74 LYS A O 1
ATOM 579 N N . GLU A 1 75 ? 10.396 2.916 -16.024 1.00 80.38 75 GLU A N 1
ATOM 580 C CA . GLU A 1 75 ? 11.058 2.827 -14.728 1.00 80.38 75 GLU A CA 1
ATOM 581 C C . GLU A 1 75 ? 10.186 2.126 -13.675 1.00 80.38 75 GLU A C 1
ATOM 583 O O . GLU A 1 75 ? 10.658 1.873 -12.565 1.00 80.38 75 GLU A O 1
ATOM 588 N N . ALA A 1 76 ? 8.916 1.839 -13.989 1.00 79.31 76 ALA A N 1
ATOM 589 C CA . ALA A 1 76 ? 8.037 1.115 -13.089 1.00 79.31 76 ALA A CA 1
ATOM 590 C C . ALA A 1 76 ? 8.543 -0.318 -12.922 1.00 79.31 76 ALA A C 1
ATOM 592 O O . ALA A 1 76 ? 8.921 -0.995 -13.882 1.00 79.31 76 ALA A O 1
ATOM 593 N N . ALA A 1 77 ? 8.544 -0.790 -11.677 1.00 79.31 77 ALA A N 1
ATOM 594 C CA . ALA A 1 77 ? 8.794 -2.197 -11.427 1.00 79.31 77 ALA A CA 1
ATOM 595 C C . ALA A 1 77 ? 7.705 -3.042 -12.109 1.00 79.31 77 ALA A C 1
ATOM 597 O O . ALA A 1 77 ? 6.548 -2.632 -12.197 1.00 79.31 77 ALA A O 1
ATOM 598 N N . ASN A 1 78 ? 8.063 -4.247 -12.554 1.00 82.12 78 ASN A N 1
ATOM 599 C CA . ASN A 1 78 ? 7.075 -5.207 -13.031 1.00 82.12 78 ASN A CA 1
ATOM 600 C C . ASN A 1 78 ? 6.344 -5.775 -11.802 1.00 82.12 78 ASN A C 1
ATOM 602 O O . ASN A 1 78 ? 6.904 -6.591 -11.064 1.00 82.12 78 ASN A O 1
ATOM 606 N N . ILE A 1 79 ? 5.156 -5.241 -11.512 1.00 85.62 79 ILE A N 1
ATOM 607 C CA . ILE A 1 79 ? 4.428 -5.493 -10.265 1.00 85.62 79 ILE A CA 1
ATOM 608 C C . ILE A 1 79 ? 3.294 -6.476 -10.523 1.00 85.62 79 ILE A C 1
ATOM 610 O O . ILE A 1 79 ? 2.378 -6.209 -11.295 1.00 85.62 79 ILE A O 1
ATOM 614 N N . ASP A 1 80 ? 3.325 -7.590 -9.800 1.00 90.31 80 ASP A N 1
ATOM 615 C CA . ASP A 1 80 ? 2.182 -8.486 -9.682 1.00 90.31 80 ASP A CA 1
ATOM 616 C C . ASP A 1 80 ? 1.214 -7.926 -8.629 1.00 90.31 80 ASP A C 1
ATOM 618 O O . ASP A 1 80 ? 1.490 -7.965 -7.425 1.00 90.31 80 ASP A O 1
ATOM 622 N N . LEU A 1 81 ? 0.087 -7.380 -9.096 1.00 91.00 81 LEU A N 1
ATOM 623 C CA . LEU A 1 81 ? -0.933 -6.771 -8.239 1.00 91.00 81 LEU A CA 1
ATOM 624 C C . LEU A 1 81 ? -1.534 -7.771 -7.251 1.00 91.00 81 LEU A C 1
ATOM 626 O O . LEU A 1 81 ? -1.782 -7.413 -6.101 1.00 91.00 81 LEU A O 1
ATOM 630 N N . GLN A 1 82 ? -1.743 -9.022 -7.671 1.00 92.31 82 GLN A N 1
ATOM 631 C CA . GLN A 1 82 ? -2.343 -10.045 -6.815 1.00 92.31 82 GLN A CA 1
ATOM 632 C C . GLN A 1 82 ? -1.382 -10.432 -5.699 1.00 92.31 82 GLN A C 1
ATOM 634 O O . GLN A 1 82 ? -1.766 -10.476 -4.528 1.00 92.31 82 GLN A O 1
ATOM 639 N N . LYS A 1 83 ? -0.109 -10.646 -6.044 1.00 93.50 83 LYS A N 1
ATOM 640 C CA . LYS A 1 83 ? 0.925 -10.956 -5.056 1.00 93.50 83 LYS A CA 1
ATOM 641 C C . LYS A 1 83 ? 1.141 -9.799 -4.084 1.00 93.50 83 LYS A C 1
ATOM 643 O O . LYS A 1 83 ? 1.254 -10.039 -2.884 1.00 93.50 83 LYS A O 1
ATOM 648 N N . LEU A 1 84 ? 1.179 -8.560 -4.579 1.00 91.69 84 LEU A N 1
ATOM 649 C CA . LEU A 1 84 ? 1.337 -7.379 -3.730 1.00 91.69 84 LEU A CA 1
ATOM 650 C C . LEU A 1 84 ? 0.132 -7.198 -2.797 1.00 91.69 84 LEU A C 1
ATOM 652 O O . LEU A 1 84 ? 0.317 -6.966 -1.606 1.00 91.69 84 LEU A O 1
ATOM 656 N N . SER A 1 85 ? -1.087 -7.379 -3.307 1.00 93.62 85 SER A N 1
ATOM 657 C CA . SER A 1 85 ? -2.311 -7.325 -2.502 1.00 93.62 85 SER A CA 1
ATOM 658 C C . SER A 1 85 ? -2.321 -8.387 -1.401 1.00 93.62 85 SER A C 1
ATOM 660 O O . SER A 1 85 ? -2.583 -8.064 -0.243 1.00 93.62 85 SER A O 1
ATOM 662 N N . ALA A 1 86 ? -1.933 -9.625 -1.719 1.00 94.00 86 ALA A N 1
ATOM 663 C CA . ALA A 1 86 ? -1.820 -10.700 -0.735 1.00 94.00 86 ALA A CA 1
ATOM 664 C C . ALA A 1 86 ? -0.765 -10.410 0.349 1.00 94.00 86 ALA A C 1
ATOM 666 O O . ALA A 1 86 ? -0.966 -10.764 1.507 1.00 94.00 86 ALA A O 1
ATOM 667 N N . GLN A 1 87 ? 0.346 -9.756 -0.006 1.00 92.00 87 GLN A N 1
ATOM 668 C CA . GLN A 1 87 ? 1.397 -9.385 0.950 1.00 92.00 87 GLN A CA 1
ATOM 669 C C . GLN A 1 87 ? 1.003 -8.219 1.859 1.00 92.00 87 GLN A C 1
ATOM 671 O O . GLN A 1 87 ? 1.395 -8.203 3.023 1.00 92.00 87 GLN A O 1
ATOM 676 N N . LEU A 1 88 ? 0.260 -7.245 1.333 1.00 90.44 88 LEU A N 1
ATOM 677 C CA . LEU A 1 88 ? -0.187 -6.081 2.100 1.00 90.44 88 LEU A CA 1
ATOM 678 C C . LEU A 1 88 ? -1.471 -6.352 2.893 1.00 90.44 88 LEU A C 1
ATOM 680 O O . LEU A 1 88 ? -1.784 -5.598 3.809 1.00 90.44 88 LEU A O 1
ATOM 684 N N . GLY A 1 89 ? -2.210 -7.413 2.555 1.00 91.06 89 GLY A N 1
ATOM 685 C CA . GLY A 1 89 ? -3.493 -7.732 3.182 1.00 91.06 89 GLY A CA 1
ATOM 686 C C . GLY A 1 89 ? -4.603 -6.744 2.817 1.00 91.06 89 GLY A C 1
ATOM 687 O O . GLY A 1 89 ? -5.604 -6.657 3.525 1.00 91.06 89 GLY A O 1
ATOM 688 N N . CYS A 1 90 ? -4.433 -5.987 1.731 1.00 92.31 90 CYS A N 1
ATOM 689 C CA . CYS A 1 90 ? -5.373 -4.966 1.290 1.00 92.31 90 CYS A CA 1
ATOM 690 C C . CYS A 1 90 ? -5.504 -4.936 -0.244 1.00 92.31 90 CYS A C 1
ATOM 692 O O . CYS A 1 90 ? -4.596 -5.392 -0.951 1.00 92.31 90 CYS A O 1
ATOM 694 N N . PRO A 1 91 ? -6.622 -4.427 -0.792 1.00 93.50 91 PRO A N 1
ATOM 695 C CA . PRO A 1 91 ? -6.791 -4.286 -2.234 1.00 93.50 91 PRO A CA 1
ATOM 696 C C . PRO A 1 91 ? -5.730 -3.365 -2.848 1.00 93.50 91 PRO A C 1
ATOM 698 O O . PRO A 1 91 ? -5.479 -2.272 -2.338 1.00 93.50 91 PRO A O 1
ATOM 701 N N . VAL A 1 92 ? -5.148 -3.797 -3.969 1.00 93.88 92 VAL A N 1
ATOM 702 C CA . VAL A 1 92 ? -4.196 -3.014 -4.768 1.00 93.88 92 VAL A CA 1
ATOM 703 C C . VAL A 1 92 ? -4.774 -2.817 -6.167 1.00 93.88 92 VAL A C 1
ATOM 705 O O . VAL A 1 92 ? -5.114 -3.793 -6.834 1.00 93.88 92 VAL A O 1
ATOM 708 N N . VAL A 1 93 ? -4.872 -1.565 -6.609 1.00 92.06 93 VAL A N 1
ATOM 709 C CA . VAL A 1 93 ? -5.393 -1.170 -7.929 1.00 92.06 93 VAL A CA 1
ATOM 710 C C . VAL A 1 93 ? -4.407 -0.240 -8.638 1.00 92.06 93 VAL A C 1
ATOM 712 O O . VAL A 1 93 ? -3.548 0.342 -7.983 1.00 92.06 93 VAL A O 1
ATOM 715 N N . THR A 1 94 ? -4.506 -0.109 -9.960 1.00 87.50 94 THR A N 1
ATOM 716 C CA . THR A 1 94 ? -3.706 0.814 -10.794 1.00 87.50 94 THR A CA 1
ATOM 717 C C . THR A 1 94 ? -4.597 1.850 -11.447 1.00 87.50 94 THR A C 1
ATOM 719 O O . THR A 1 94 ? -5.651 1.413 -11.963 1.00 87.50 94 THR A O 1
#

Secondary structure (DSSP, 8-state):
---------GGGGGSTTS-TTHHHHHHHHHHHS----EEEEEEGGGHHHHHHHHHHHHTT---EEEEEETTTSTTS----HHHHHHHHTS-EE-